Protein AF-A0A2Z5TIJ0-F1 (afdb_monomer_lite)

Organism: NCBI:txid1972133

Structure (mmCIF, N/CA/C/O backbone):
data_AF-A0A2Z5TIJ0-F1
#
_entry.id   AF-A0A2Z5TIJ0-F1
#
loop_
_atom_site.group_PDB
_atom_site.id
_atom_site.type_symbol
_atom_site.label_atom_id
_atom_site.label_alt_id
_atom_site.label_comp_id
_atom_site.label_asym_id
_atom_site.label_entity_id
_atom_site.label_seq_id
_atom_site.pdbx_PDB_ins_code
_atom_site.Cartn_x
_atom_site.Cartn_y
_atom_site.Cartn_z
_atom_site.occupancy
_atom_site.B_iso_or_equiv
_atom_site.auth_seq_id
_atom_site.auth_comp_id
_atom_site.auth_asym_id
_atom_site.auth_atom_id
_atom_site.pdbx_PDB_model_num
ATOM 1 N N . MET A 1 1 ? -25.532 -12.785 16.809 1.00 44.59 1 MET A N 1
ATOM 2 C CA . MET A 1 1 ? -24.442 -11.841 17.148 1.00 44.59 1 MET A CA 1
ATOM 3 C C . MET A 1 1 ? -23.060 -1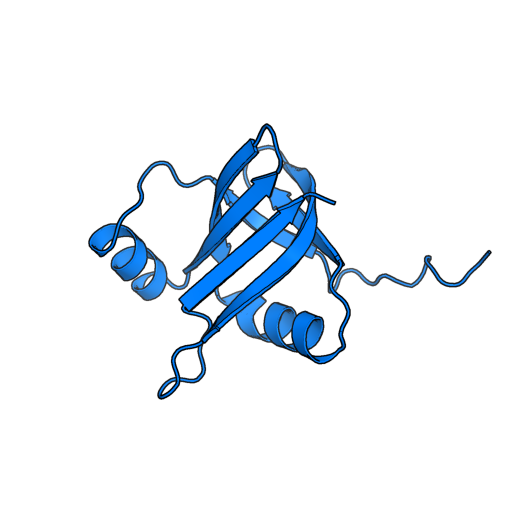2.506 17.011 1.00 44.59 1 MET A C 1
ATOM 5 O O . MET A 1 1 ? -22.150 -12.183 17.756 1.00 44.59 1 MET A O 1
ATOM 9 N N . GLU A 1 2 ? -22.871 -13.397 16.022 1.00 35.16 2 GLU A N 1
ATOM 10 C CA . GLU A 1 2 ? -21.673 -14.264 15.922 1.00 35.16 2 GLU A CA 1
ATOM 11 C C . GLU A 1 2 ? -20.909 -14.160 14.587 1.00 35.16 2 GLU A C 1
ATOM 13 O O . GLU A 1 2 ? -19.845 -14.751 14.431 1.00 35.16 2 GLU A O 1
ATOM 18 N N . LYS A 1 3 ? -21.376 -13.366 13.612 1.00 35.38 3 LYS A N 1
ATOM 19 C CA . LYS A 1 3 ? -20.748 -13.310 12.273 1.00 35.38 3 LYS A CA 1
ATOM 20 C C . LYS A 1 3 ? -19.443 -12.497 12.183 1.00 35.38 3 LYS A C 1
ATOM 22 O O . LYS A 1 3 ? -18.833 -12.473 11.119 1.00 35.38 3 LYS A O 1
ATOM 27 N N . TYR A 1 4 ? -18.980 -11.863 13.266 1.00 40.41 4 TYR A N 1
ATOM 28 C CA . TYR A 1 4 ? -17.792 -10.987 13.246 1.00 40.41 4 TYR A CA 1
ATOM 29 C C . TYR A 1 4 ? -16.550 -11.542 13.960 1.00 40.41 4 TYR A C 1
ATOM 31 O O . TYR A 1 4 ? -15.464 -10.990 13.781 1.00 40.41 4 TYR A O 1
ATOM 39 N N . ASN A 1 5 ? -16.663 -12.657 14.689 1.00 36.03 5 ASN A N 1
ATOM 40 C CA . ASN A 1 5 ? -15.546 -13.224 15.462 1.00 36.03 5 ASN A CA 1
ATOM 41 C C . ASN A 1 5 ? -14.568 -14.074 14.627 1.00 36.03 5 ASN A C 1
ATOM 43 O O . ASN A 1 5 ? -13.542 -14.504 15.138 1.00 36.03 5 ASN A O 1
ATOM 47 N N . ASN A 1 6 ? -14.834 -14.241 13.326 1.00 35.75 6 ASN A N 1
ATOM 48 C CA . ASN A 1 6 ? -13.978 -14.957 12.372 1.00 35.75 6 ASN A CA 1
ATOM 49 C C . ASN A 1 6 ? -13.239 -14.030 11.383 1.00 35.75 6 ASN A C 1
ATOM 51 O O . ASN A 1 6 ? -12.809 -14.459 10.308 1.00 35.75 6 ASN A O 1
ATOM 55 N N . LEU A 1 7 ? -13.048 -12.747 11.720 1.00 44.38 7 LEU A N 1
ATOM 56 C CA . LEU A 1 7 ? -12.120 -11.859 11.003 1.00 44.38 7 LEU A CA 1
ATOM 57 C C . LEU A 1 7 ? -10.674 -12.204 11.393 1.00 44.38 7 LEU A C 1
ATOM 59 O O . LEU A 1 7 ? -9.977 -11.473 12.090 1.00 44.38 7 LEU A O 1
ATOM 63 N N . ASN A 1 8 ? -10.283 -13.384 10.912 1.00 46.62 8 ASN A N 1
ATOM 64 C CA . ASN A 1 8 ? -8.970 -14.003 10.911 1.00 46.62 8 ASN A CA 1
ATOM 65 C C . ASN A 1 8 ? -7.830 -12.982 10.789 1.00 46.62 8 ASN A C 1
ATOM 67 O O . ASN A 1 8 ? -7.908 -12.036 10.001 1.00 46.62 8 ASN A O 1
ATOM 71 N N . ASN A 1 9 ? -6.705 -13.276 11.443 1.00 54.66 9 ASN A N 1
ATOM 72 C CA . ASN A 1 9 ? -5.406 -12.583 11.371 1.00 54.66 9 ASN A CA 1
ATOM 73 C C . ASN A 1 9 ? -4.906 -12.214 9.946 1.00 54.66 9 ASN A C 1
ATOM 75 O O . ASN A 1 9 ? -3.919 -11.496 9.802 1.00 54.66 9 ASN A O 1
ATOM 79 N N . LYS A 1 10 ? -5.582 -12.668 8.882 1.00 63.19 10 LYS A N 1
ATOM 80 C CA . LYS A 1 10 ? -5.325 -12.383 7.4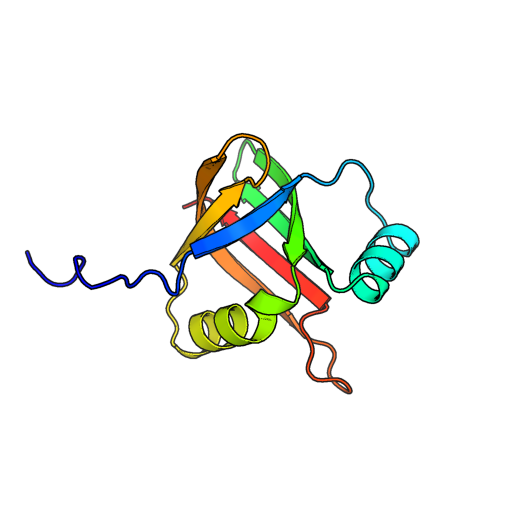63 1.00 63.19 10 LYS A CA 1
ATOM 81 C C . LYS A 1 10 ? -5.567 -10.924 7.048 1.00 63.19 10 LYS A C 1
ATOM 83 O O . LYS A 1 10 ? -4.954 -10.490 6.077 1.00 63.19 10 LYS A O 1
ATOM 88 N N . ASN A 1 11 ? -6.385 -10.161 7.782 1.00 79.25 11 ASN A N 1
ATOM 89 C CA . ASN A 1 11 ? -6.702 -8.759 7.448 1.00 79.25 11 ASN A CA 1
ATOM 90 C C . ASN A 1 11 ? -5.825 -7.736 8.186 1.00 79.25 11 ASN A C 1
ATOM 92 O O . ASN A 1 11 ? -6.136 -6.542 8.190 1.00 79.25 11 ASN A O 1
ATOM 96 N N . ILE A 1 12 ? -4.751 -8.196 8.831 1.00 89.88 12 ILE A N 1
ATOM 97 C CA . ILE A 1 12 ? -3.788 -7.346 9.527 1.00 89.88 12 ILE A CA 1
ATOM 98 C C . ILE A 1 12 ? -2.592 -7.095 8.611 1.00 89.88 12 ILE A C 1
ATOM 100 O O . ILE A 1 12 ? -1.924 -8.030 8.169 1.00 89.88 12 ILE A O 1
ATOM 104 N N . ILE A 1 13 ? -2.309 -5.824 8.337 1.00 93.62 13 ILE A N 1
ATOM 105 C CA . ILE A 1 13 ? -1.219 -5.405 7.457 1.00 93.62 13 ILE A CA 1
ATOM 106 C C . ILE A 1 13 ? -0.347 -4.392 8.188 1.00 93.62 13 ILE A C 1
ATOM 108 O O . ILE A 1 13 ? -0.815 -3.366 8.680 1.00 93.62 13 ILE A O 1
ATOM 112 N N . GLU A 1 14 ? 0.950 -4.674 8.242 1.00 95.19 14 GLU A N 1
ATOM 113 C CA . GLU A 1 14 ? 1.918 -3.757 8.836 1.00 95.19 14 GLU A CA 1
ATOM 114 C C . GLU A 1 14 ? 2.277 -2.644 7.850 1.00 95.19 14 GLU A C 1
ATOM 116 O O . GLU A 1 14 ? 2.560 -2.904 6.673 1.00 95.19 14 GLU A O 1
ATOM 121 N N . TYR A 1 15 ? 2.361 -1.415 8.352 1.00 95.88 15 TYR A N 1
ATOM 122 C CA . TYR A 1 15 ? 2.824 -0.268 7.584 1.00 95.88 15 TYR A CA 1
ATOM 123 C C . TYR A 1 15 ? 3.903 0.526 8.322 1.00 95.88 15 TYR A C 1
ATOM 125 O O . TYR A 1 15 ? 4.133 0.369 9.521 1.00 95.88 15 TYR A O 1
ATOM 133 N N . ILE A 1 16 ? 4.581 1.394 7.576 1.00 95.88 16 ILE A N 1
ATOM 134 C CA . ILE A 1 16 ? 5.531 2.377 8.100 1.00 95.88 16 ILE A CA 1
ATOM 135 C C . ILE A 1 16 ? 5.147 3.750 7.548 1.00 95.88 16 ILE A C 1
ATOM 137 O O . ILE A 1 16 ? 4.865 3.878 6.355 1.00 95.88 16 ILE A O 1
ATOM 141 N N . ILE A 1 17 ? 5.147 4.781 8.395 1.00 94.81 17 ILE A N 1
ATOM 142 C CA . ILE A 1 17 ? 4.916 6.167 7.965 1.00 94.81 17 ILE A CA 1
ATOM 143 C C . ILE A 1 17 ? 6.069 6.633 7.066 1.00 94.81 17 ILE A C 1
ATOM 145 O O . ILE A 1 17 ? 7.247 6.450 7.381 1.00 94.81 17 ILE A O 1
ATOM 149 N N . ARG A 1 18 ? 5.734 7.267 5.941 1.00 91.94 18 ARG A N 1
ATOM 150 C CA . ARG A 1 18 ? 6.704 7.851 5.012 1.00 91.94 18 ARG A CA 1
ATOM 151 C C . ARG A 1 18 ? 6.936 9.325 5.309 1.00 91.94 18 ARG A C 1
ATOM 153 O O . ARG A 1 18 ? 5.994 10.107 5.328 1.00 91.94 18 ARG A O 1
ATOM 160 N N . LYS A 1 19 ? 8.209 9.717 5.415 1.00 85.44 19 LYS A N 1
ATOM 161 C CA . LYS A 1 19 ? 8.618 11.132 5.473 1.00 85.44 19 LYS A CA 1
ATOM 162 C C . LYS A 1 19 ? 8.711 11.785 4.088 1.00 85.44 19 LYS A C 1
ATOM 164 O O . LYS A 1 19 ? 8.423 12.964 3.948 1.00 85.44 19 LYS A O 1
ATOM 169 N N . LYS A 1 20 ? 9.118 11.027 3.062 1.00 87.06 20 LYS A N 1
ATOM 170 C CA . LYS A 1 20 ? 9.327 11.522 1.690 1.00 87.06 20 LYS A CA 1
ATOM 171 C C . LYS A 1 20 ? 8.254 10.984 0.741 1.00 87.06 20 LYS A C 1
ATOM 173 O O . LYS A 1 20 ? 7.779 9.857 0.889 1.00 87.06 20 LYS A O 1
ATOM 178 N N . SER A 1 21 ? 7.883 11.786 -0.254 1.00 85.75 21 SER A N 1
ATOM 179 C CA . SER A 1 21 ? 6.891 11.433 -1.281 1.00 85.75 21 SER A CA 1
ATOM 180 C C . SER A 1 21 ? 7.295 11.968 -2.658 1.00 85.75 21 SER A C 1
ATOM 182 O O . SER A 1 21 ? 8.323 12.629 -2.769 1.00 85.75 21 SER A O 1
ATOM 184 N N . GLY A 1 22 ? 6.541 11.634 -3.706 1.00 87.06 22 GLY A N 1
ATOM 185 C CA . GLY A 1 22 ? 6.845 12.019 -5.090 1.00 87.06 22 GLY A CA 1
ATOM 186 C C . GLY A 1 22 ? 7.340 10.853 -5.951 1.00 87.06 22 GLY A C 1
ATOM 187 O O . GLY A 1 22 ? 7.614 9.760 -5.447 1.00 87.06 22 GLY A O 1
ATOM 188 N N . LYS A 1 23 ? 7.435 11.086 -7.265 1.00 87.81 23 LYS A N 1
ATOM 189 C CA . LYS A 1 23 ? 7.677 10.051 -8.290 1.00 87.81 23 LYS A CA 1
ATOM 190 C C . LYS A 1 23 ? 8.938 9.225 -8.020 1.00 87.81 23 LYS A C 1
ATOM 192 O O . LYS A 1 23 ? 8.855 7.999 -7.952 1.00 87.81 23 LYS A O 1
ATOM 197 N N . ILE A 1 24 ? 10.073 9.892 -7.801 1.00 92.75 24 ILE A N 1
ATOM 198 C CA . ILE A 1 24 ? 11.379 9.252 -7.567 1.00 92.75 24 ILE A CA 1
ATOM 199 C C . ILE A 1 24 ? 11.351 8.411 -6.285 1.00 92.75 24 ILE A C 1
ATOM 201 O O . ILE A 1 24 ? 11.734 7.243 -6.287 1.00 92.75 24 ILE A O 1
ATOM 205 N N . ASN A 1 25 ? 10.811 8.963 -5.196 1.00 91.38 25 ASN A N 1
ATOM 206 C CA . ASN A 1 25 ? 10.713 8.252 -3.921 1.00 91.38 25 ASN A CA 1
ATOM 207 C C . ASN A 1 25 ? 9.797 7.024 -4.024 1.00 91.38 25 ASN A C 1
ATOM 209 O O . ASN A 1 25 ? 10.166 5.943 -3.576 1.00 91.38 25 ASN A O 1
ATOM 213 N N . ASN A 1 26 ? 8.631 7.157 -4.665 1.00 88.56 26 ASN A N 1
ATOM 214 C CA . ASN A 1 26 ? 7.712 6.038 -4.886 1.00 88.56 26 ASN A CA 1
ATOM 215 C C . ASN A 1 26 ? 8.347 4.935 -5.746 1.00 88.56 26 ASN A C 1
ATOM 217 O O . ASN A 1 26 ? 8.159 3.753 -5.465 1.00 88.56 26 ASN A O 1
ATOM 221 N N . TYR A 1 27 ? 9.120 5.308 -6.769 1.00 91.00 27 TYR A N 1
ATOM 222 C CA . TYR A 1 27 ? 9.889 4.358 -7.569 1.00 91.00 27 TYR A CA 1
ATOM 223 C C . TYR A 1 27 ? 10.922 3.605 -6.720 1.00 91.00 27 TYR A C 1
ATOM 225 O O . TYR A 1 27 ? 10.950 2.373 -6.743 1.00 91.00 27 TYR A O 1
ATOM 233 N N . ASN A 1 28 ? 11.699 4.323 -5.906 1.00 92.44 28 ASN A N 1
ATOM 234 C CA . ASN A 1 28 ? 12.681 3.718 -5.006 1.00 92.44 28 ASN A CA 1
ATOM 235 C C . ASN A 1 28 ? 12.023 2.798 -3.971 1.00 92.44 28 ASN A C 1
ATOM 237 O O . ASN A 1 28 ? 12.541 1.718 -3.695 1.00 92.44 28 ASN A O 1
ATOM 241 N N . TYR A 1 29 ? 10.859 3.161 -3.430 1.00 92.75 29 TYR A N 1
ATOM 242 C CA . TYR A 1 29 ? 10.119 2.287 -2.519 1.00 92.75 29 TYR A CA 1
ATOM 243 C C . TYR A 1 29 ? 9.677 0.988 -3.196 1.00 92.75 29 TYR A C 1
ATOM 245 O O . TYR A 1 29 ? 9.883 -0.084 -2.628 1.00 92.75 29 TYR A O 1
ATOM 253 N N . ARG A 1 30 ? 9.164 1.059 -4.429 1.00 92.38 30 ARG A N 1
ATOM 254 C CA . ARG A 1 30 ? 8.802 -0.140 -5.199 1.00 92.38 30 ARG A CA 1
ATOM 255 C C . ARG A 1 30 ? 10.010 -1.033 -5.488 1.00 92.38 30 ARG A C 1
ATOM 257 O O . ARG A 1 30 ? 9.909 -2.241 -5.292 1.00 92.38 30 ARG A O 1
ATOM 264 N N . LYS A 1 31 ? 11.165 -0.456 -5.854 1.00 92.50 31 LYS A N 1
ATOM 265 C CA . LYS A 1 31 ? 12.436 -1.204 -5.985 1.00 92.50 31 LYS A CA 1
ATOM 266 C C . LYS A 1 31 ? 12.815 -1.930 -4.693 1.00 92.50 31 LYS A C 1
ATOM 268 O O . LYS A 1 31 ? 13.235 -3.079 -4.731 1.00 92.50 31 LYS A O 1
ATOM 273 N N . ASN A 1 32 ? 12.587 -1.292 -3.549 1.00 93.31 32 ASN A N 1
ATOM 274 C CA . ASN A 1 32 ? 12.875 -1.842 -2.226 1.00 93.31 32 ASN A CA 1
ATOM 275 C C . ASN A 1 32 ? 11.750 -2.733 -1.660 1.00 93.31 32 ASN A C 1
ATOM 277 O O . ASN A 1 32 ? 11.647 -2.896 -0.446 1.00 93.31 32 ASN A O 1
ATOM 281 N N . LYS A 1 33 ? 10.900 -3.318 -2.518 1.00 94.12 33 LYS A N 1
ATOM 282 C CA . LYS A 1 33 ? 9.808 -4.227 -2.125 1.00 94.12 33 LYS A CA 1
ATOM 283 C C . LYS A 1 33 ? 8.812 -3.591 -1.141 1.00 94.12 33 LYS A C 1
ATOM 285 O O . LYS A 1 33 ? 8.318 -4.259 -0.228 1.00 94.12 33 LYS A O 1
ATOM 290 N N . TYR A 1 34 ? 8.476 -2.320 -1.352 1.00 95.75 34 TYR A N 1
ATOM 291 C CA . TYR A 1 34 ? 7.365 -1.645 -0.683 1.00 95.75 34 TYR A CA 1
ATOM 292 C C . TYR A 1 34 ? 6.274 -1.234 -1.672 1.00 95.75 34 TYR A C 1
ATOM 294 O O . TYR A 1 34 ? 6.543 -0.881 -2.817 1.00 95.75 34 TYR A O 1
ATOM 302 N N . ILE A 1 35 ? 5.041 -1.231 -1.182 1.00 96.06 35 ILE A N 1
ATOM 303 C CA . ILE A 1 35 ? 3.852 -0.714 -1.844 1.00 96.06 35 ILE A CA 1
ATOM 304 C C . ILE A 1 35 ? 3.533 0.634 -1.182 1.00 96.06 35 ILE A C 1
ATOM 306 O O . ILE A 1 35 ? 3.165 0.657 -0.000 1.00 96.06 35 ILE A O 1
ATOM 310 N N . PRO A 1 36 ? 3.712 1.762 -1.888 1.00 96.56 36 PRO A N 1
ATOM 311 C CA . PRO A 1 36 ? 3.283 3.062 -1.393 1.00 96.56 36 PRO A CA 1
ATOM 312 C C . PRO A 1 36 ? 1.760 3.109 -1.264 1.00 96.56 36 PRO A C 1
ATOM 314 O O . PRO A 1 36 ? 1.051 2.626 -2.140 1.00 96.56 36 PRO A O 1
ATOM 317 N N . ALA A 1 37 ? 1.262 3.715 -0.193 1.00 96.69 37 ALA A N 1
ATOM 318 C CA . ALA A 1 37 ? -0.166 3.916 0.008 1.00 96.69 37 ALA A CA 1
ATOM 319 C C . ALA A 1 37 ? -0.451 5.216 0.770 1.00 96.69 37 ALA A C 1
ATOM 321 O O . ALA A 1 37 ? 0.461 5.824 1.358 1.00 96.69 37 ALA A O 1
ATOM 322 N N . ILE A 1 38 ? -1.713 5.635 0.763 1.00 96.44 38 ILE A N 1
ATOM 323 C CA . ILE A 1 38 ? -2.217 6.753 1.563 1.00 96.44 38 ILE A CA 1
ATOM 324 C C . ILE A 1 38 ? -3.406 6.312 2.411 1.00 96.44 38 ILE A C 1
ATOM 326 O O . ILE A 1 38 ? -4.202 5.486 1.983 1.00 96.44 38 ILE A O 1
ATOM 330 N N . ILE A 1 39 ? -3.523 6.869 3.614 1.00 96.06 39 ILE A N 1
ATOM 331 C CA . ILE A 1 39 ? -4.714 6.757 4.458 1.00 96.06 39 ILE A CA 1
ATOM 332 C C . ILE A 1 39 ? -5.272 8.158 4.621 1.00 96.06 39 ILE A C 1
ATOM 334 O O . ILE A 1 39 ? -4.583 9.022 5.173 1.00 96.06 39 ILE A O 1
ATOM 338 N N . TYR A 1 40 ? -6.513 8.377 4.200 1.00 94.81 40 TYR A N 1
ATOM 339 C CA . TYR A 1 40 ? -7.158 9.668 4.365 1.00 94.81 40 TYR A CA 1
ATOM 340 C C . TYR A 1 40 ? -8.537 9.601 5.019 1.00 94.81 40 TYR A C 1
ATOM 342 O O . TYR A 1 40 ? -9.232 8.587 5.020 1.00 94.81 40 TYR A O 1
ATOM 350 N N . SER A 1 41 ? -8.895 10.718 5.639 1.00 93.38 41 SER A N 1
ATOM 351 C CA . SER A 1 41 ? -10.221 11.069 6.154 1.00 93.38 41 SER A CA 1
ATOM 352 C C . SER A 1 41 ? -10.300 12.597 6.214 1.00 93.38 41 SER A C 1
ATOM 354 O O . SER A 1 41 ? -9.316 13.260 5.890 1.00 93.38 41 SER A O 1
ATOM 356 N N . LYS A 1 42 ? -11.412 13.171 6.683 1.00 89.62 42 LYS A N 1
ATOM 357 C CA . LYS A 1 42 ? -11.589 14.633 6.757 1.00 89.62 42 LYS A CA 1
ATOM 358 C C . LYS A 1 42 ? -10.414 15.371 7.430 1.00 89.62 42 LYS A C 1
ATOM 360 O O . LYS A 1 42 ? -10.030 16.433 6.964 1.00 89.62 42 LYS A O 1
ATOM 365 N N . ASN A 1 43 ? -9.802 14.773 8.459 1.00 88.44 43 ASN A N 1
ATOM 366 C CA . ASN A 1 43 ? -8.752 15.414 9.268 1.00 88.44 43 ASN A CA 1
ATOM 367 C C . ASN A 1 43 ? -7.380 14.721 9.171 1.00 88.44 43 ASN A C 1
ATOM 369 O O . ASN A 1 43 ? -6.476 15.027 9.944 1.00 88.44 43 ASN A O 1
ATOM 373 N N . ILE A 1 44 ? -7.225 13.716 8.302 1.00 88.94 44 ILE A N 1
ATOM 374 C CA . ILE A 1 44 ? -6.015 12.881 8.257 1.00 88.94 44 ILE A CA 1
ATOM 375 C C . ILE A 1 44 ? -5.617 12.667 6.803 1.00 88.94 44 ILE A C 1
ATOM 377 O O . ILE A 1 44 ? -6.455 12.275 6.000 1.00 88.94 44 ILE A O 1
ATOM 381 N N . ASN A 1 45 ? -4.335 12.849 6.489 1.00 92.81 45 ASN A N 1
ATOM 382 C CA . ASN A 1 45 ? -3.737 12.442 5.219 1.00 92.81 45 ASN A CA 1
ATOM 383 C C . ASN A 1 45 ? -2.338 11.860 5.476 1.00 92.81 45 ASN A C 1
ATOM 385 O O . ASN A 1 45 ? -1.335 12.573 5.510 1.00 92.81 45 ASN A O 1
ATOM 389 N N . LEU A 1 46 ? -2.279 10.555 5.740 1.00 94.62 46 LEU A N 1
ATOM 390 C CA . LEU A 1 46 ? -1.051 9.845 6.089 1.00 94.62 46 LEU A CA 1
ATOM 391 C C . LEU A 1 46 ? -0.486 9.117 4.877 1.00 94.62 46 LEU A C 1
ATOM 393 O O . LEU A 1 46 ? -1.129 8.249 4.295 1.00 94.62 46 LEU A O 1
ATOM 397 N N . LYS A 1 47 ? 0.775 9.403 4.555 1.00 96.25 47 LYS A N 1
ATOM 398 C CA . LYS A 1 47 ? 1.539 8.668 3.545 1.00 96.25 47 LYS A CA 1
ATOM 399 C C . LYS A 1 47 ? 2.248 7.498 4.217 1.00 96.25 47 LYS A C 1
ATOM 401 O O . LYS A 1 47 ? 3.049 7.696 5.129 1.00 96.25 47 LYS A O 1
ATOM 406 N N . ILE A 1 48 ? 1.987 6.282 3.752 1.00 96.69 48 ILE A N 1
ATOM 407 C CA . ILE A 1 48 ? 2.515 5.050 4.350 1.00 96.69 48 ILE A CA 1
ATOM 408 C C . ILE A 1 48 ? 3.168 4.144 3.302 1.00 96.69 48 ILE A C 1
ATOM 410 O O . ILE A 1 48 ? 2.961 4.318 2.102 1.00 96.69 48 ILE A O 1
ATOM 414 N N . ASN A 1 49 ? 3.980 3.198 3.758 1.00 96.88 49 ASN A N 1
ATOM 415 C CA . ASN A 1 49 ? 4.526 2.108 2.960 1.00 96.88 49 ASN A CA 1
ATOM 416 C C . ASN A 1 49 ? 4.137 0.775 3.585 1.00 96.88 49 ASN A C 1
ATOM 418 O O . ASN A 1 49 ? 4.308 0.582 4.789 1.00 96.88 49 ASN A O 1
ATOM 422 N N . ILE A 1 50 ? 3.701 -0.155 2.745 1.00 96.44 50 ILE A N 1
ATOM 423 C CA . ILE A 1 50 ? 3.392 -1.534 3.116 1.00 96.44 50 ILE A CA 1
ATOM 424 C C . ILE A 1 50 ? 4.460 -2.441 2.513 1.00 96.44 50 ILE A C 1
ATOM 426 O O . ILE A 1 50 ? 4.900 -2.223 1.387 1.00 96.44 50 ILE A O 1
ATOM 430 N N . LYS A 1 51 ? 4.919 -3.462 3.239 1.00 94.25 51 LYS A N 1
ATOM 431 C CA . LYS A 1 51 ? 5.862 -4.434 2.663 1.00 94.25 51 LYS A CA 1
ATOM 432 C C . LYS A 1 51 ? 5.180 -5.254 1.567 1.00 94.25 51 LYS A C 1
ATOM 434 O O . LYS A 1 51 ? 4.085 -5.766 1.776 1.00 94.25 51 LYS A O 1
ATOM 439 N N . ASN A 1 52 ? 5.874 -5.492 0.456 1.00 92.44 52 ASN A N 1
ATOM 440 C CA . ASN A 1 52 ? 5.344 -6.257 -0.676 1.00 92.44 52 ASN A CA 1
ATOM 441 C C . ASN A 1 52 ? 4.966 -7.708 -0.318 1.00 92.44 52 ASN A C 1
ATOM 443 O O . ASN A 1 52 ? 4.180 -8.314 -1.031 1.00 92.44 52 ASN A O 1
ATOM 447 N N . LYS A 1 53 ? 5.438 -8.255 0.817 1.00 93.00 53 LYS A N 1
ATOM 448 C CA . LYS A 1 53 ? 4.971 -9.555 1.346 1.00 93.00 53 LYS A CA 1
ATOM 449 C C . LYS A 1 53 ? 3.444 -9.621 1.531 1.00 93.00 53 LYS A C 1
ATOM 451 O O . LYS A 1 53 ? 2.882 -10.704 1.502 1.00 93.00 53 LYS A O 1
ATOM 456 N N . PHE A 1 54 ? 2.779 -8.476 1.717 1.00 93.38 54 PHE A N 1
ATOM 457 C CA . PHE A 1 54 ? 1.323 -8.392 1.878 1.00 93.38 54 PHE A CA 1
ATOM 458 C C . PHE A 1 54 ? 0.561 -8.244 0.554 1.00 93.38 54 PHE A C 1
ATOM 460 O O . PHE A 1 54 ? -0.663 -8.167 0.577 1.00 93.38 54 PHE A O 1
ATOM 467 N N . HIS A 1 55 ? 1.253 -8.202 -0.588 1.00 92.25 55 HIS A N 1
ATOM 468 C CA . HIS A 1 55 ? 0.657 -7.996 -1.909 1.00 92.25 55 HIS A CA 1
ATOM 469 C C . HIS A 1 55 ? -0.508 -8.952 -2.198 1.00 92.25 55 HIS A C 1
ATOM 471 O O . HIS A 1 55 ? -1.624 -8.509 -2.464 1.00 92.25 55 HIS A O 1
ATOM 477 N N . GLU A 1 56 ? -0.264 -10.259 -2.076 1.00 91.38 56 GLU A N 1
ATOM 478 C CA . GLU A 1 56 ? -1.278 -11.284 -2.340 1.00 91.38 56 GLU A CA 1
ATOM 479 C C . GLU A 1 56 ? -2.442 -11.214 -1.349 1.00 91.38 56 GLU A C 1
ATOM 481 O O . GLU A 1 56 ? -3.597 -11.383 -1.735 1.00 91.38 56 GLU A O 1
ATOM 486 N N . ASN A 1 57 ? -2.165 -10.904 -0.079 1.00 91.06 57 ASN A N 1
ATOM 487 C CA . ASN A 1 57 ? -3.217 -10.725 0.920 1.00 91.06 57 ASN A CA 1
ATOM 488 C C . ASN A 1 57 ? -4.128 -9.554 0.544 1.00 91.06 57 ASN A C 1
ATOM 490 O O . ASN A 1 57 ? -5.345 -9.702 0.573 1.00 91.06 57 ASN A O 1
ATOM 494 N N . ILE A 1 58 ? -3.556 -8.416 0.141 1.00 91.69 58 ILE A N 1
ATOM 495 C CA . ILE A 1 58 ? -4.320 -7.228 -0.261 1.00 91.69 58 ILE A CA 1
ATOM 496 C C . ILE A 1 58 ? -5.190 -7.528 -1.481 1.00 91.69 58 ILE A C 1
ATOM 498 O O . ILE A 1 58 ? -6.373 -7.196 -1.472 1.00 91.69 58 ILE A O 1
ATOM 502 N N . LYS A 1 59 ? -4.638 -8.197 -2.502 1.00 89.69 59 LYS A N 1
ATOM 503 C CA . LYS A 1 59 ? -5.410 -8.602 -3.685 1.00 89.69 59 LYS A CA 1
ATOM 504 C C . LYS A 1 59 ? -6.582 -9.511 -3.328 1.00 89.69 59 LYS A C 1
ATOM 506 O O . LYS A 1 59 ? -7.695 -9.267 -3.779 1.00 89.69 59 LYS A O 1
ATOM 511 N N . LYS A 1 60 ? -6.354 -10.528 -2.492 1.00 88.75 60 LYS A N 1
ATOM 512 C CA . LYS A 1 60 ? -7.414 -11.444 -2.038 1.00 88.75 60 LYS A CA 1
ATOM 513 C C . LYS A 1 60 ? -8.509 -10.709 -1.268 1.00 88.75 60 LYS A C 1
ATOM 515 O O . LYS A 1 60 ? -9.686 -10.946 -1.512 1.00 88.75 60 LYS A O 1
ATOM 520 N N . ILE A 1 61 ? -8.127 -9.804 -0.366 1.00 87.31 61 ILE A N 1
ATOM 521 C CA . ILE A 1 61 ? -9.067 -8.984 0.409 1.00 87.31 61 ILE A CA 1
ATOM 522 C C . ILE A 1 61 ? -9.931 -8.126 -0.528 1.00 87.31 61 ILE A C 1
ATOM 524 O O . ILE A 1 61 ? -11.154 -8.119 -0.395 1.00 87.31 61 ILE A O 1
ATOM 528 N N . TYR A 1 62 ? -9.306 -7.463 -1.505 1.00 85.94 62 TYR A N 1
ATOM 529 C CA . TYR A 1 62 ? -9.999 -6.631 -2.488 1.00 85.94 62 TYR A CA 1
ATOM 530 C C . TYR A 1 62 ? -10.970 -7.435 -3.362 1.00 85.94 62 TYR A C 1
ATOM 532 O O . TYR A 1 62 ? -12.140 -7.073 -3.459 1.00 85.94 62 TYR A O 1
ATOM 540 N N . ASN A 1 63 ? -10.517 -8.559 -3.928 1.00 85.62 63 ASN A N 1
ATOM 541 C CA . ASN A 1 63 ? -11.324 -9.399 -4.820 1.00 85.62 63 ASN A CA 1
ATOM 542 C C . ASN A 1 63 ? -12.515 -10.058 -4.110 1.00 85.62 63 ASN A C 1
ATOM 544 O O . ASN A 1 63 ? -13.559 -10.257 -4.719 1.00 85.62 63 ASN A O 1
ATOM 548 N N . ASN A 1 64 ? -12.389 -10.359 -2.815 1.00 84.00 64 ASN A N 1
ATOM 549 C CA . ASN A 1 64 ? -13.475 -10.938 -2.021 1.00 84.00 64 ASN A CA 1
ATOM 550 C C . ASN A 1 64 ? -14.498 -9.891 -1.536 1.00 84.00 64 ASN A C 1
ATOM 552 O O . ASN A 1 64 ? -15.306 -10.196 -0.661 1.00 84.00 64 ASN A O 1
ATOM 556 N N . ASN A 1 65 ? -14.441 -8.645 -2.029 1.00 75.50 65 ASN A N 1
ATOM 557 C CA . ASN A 1 65 ? -15.258 -7.513 -1.571 1.00 75.50 65 ASN A CA 1
ATOM 558 C C . ASN A 1 65 ? -15.162 -7.228 -0.057 1.00 75.50 65 ASN A C 1
ATOM 560 O O . ASN A 1 65 ? -15.969 -6.483 0.507 1.00 75.50 65 ASN A O 1
ATOM 564 N N . LEU A 1 66 ? -14.137 -7.758 0.617 1.00 68.31 66 LEU A N 1
ATOM 565 C CA . LEU A 1 66 ? -13.869 -7.513 2.028 1.00 68.31 66 LEU A CA 1
ATOM 566 C C . LEU A 1 66 ? -13.128 -6.186 2.151 1.00 68.31 66 LEU A C 1
ATOM 568 O O . LEU A 1 66 ? -11.911 -6.138 2.231 1.00 68.31 66 LEU A O 1
ATOM 572 N N . LYS A 1 67 ? -13.844 -5.064 2.157 1.00 73.38 67 LYS A N 1
ATOM 573 C CA . LYS A 1 67 ? -13.161 -3.763 2.091 1.00 73.38 67 LYS A CA 1
ATOM 574 C C . LYS A 1 67 ? -12.402 -3.395 3.375 1.00 73.38 67 LYS A C 1
ATOM 576 O O . LYS A 1 67 ? -11.535 -2.534 3.299 1.00 73.38 67 LYS A O 1
ATOM 581 N N . LYS A 1 68 ? -12.703 -4.007 4.533 1.00 87.69 68 LYS A N 1
ATOM 582 C CA . LYS A 1 68 ? -12.183 -3.608 5.859 1.00 87.69 68 LYS A CA 1
ATOM 583 C C . LYS A 1 68 ? -10.835 -4.262 6.195 1.00 87.69 68 LYS A C 1
ATOM 585 O O . LYS A 1 68 ? -10.733 -5.486 6.273 1.00 87.69 68 LYS A O 1
ATOM 590 N N . ILE A 1 69 ? -9.825 -3.439 6.475 1.00 91.94 69 ILE A N 1
ATOM 591 C CA . ILE A 1 69 ? -8.449 -3.839 6.806 1.00 9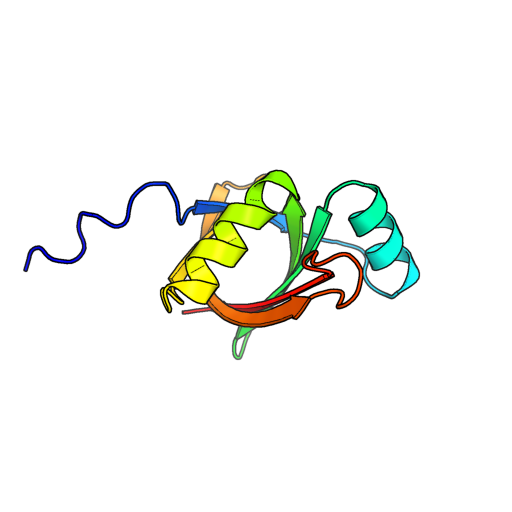1.94 69 ILE A CA 1
ATOM 592 C C . ILE A 1 69 ? -8.016 -3.222 8.136 1.00 91.94 69 ILE A C 1
ATOM 594 O O . ILE A 1 69 ? -8.357 -2.083 8.458 1.00 91.94 69 ILE A O 1
ATOM 598 N N . TYR A 1 70 ? -7.214 -3.968 8.893 1.00 92.94 70 TYR A N 1
ATOM 599 C CA . TYR A 1 70 ? -6.517 -3.483 10.076 1.00 92.94 70 TYR A CA 1
ATOM 600 C C . TYR A 1 70 ? -5.064 -3.155 9.729 1.00 92.94 70 TYR A C 1
ATOM 602 O O . TYR A 1 70 ? -4.239 -4.043 9.527 1.00 92.94 70 TYR A O 1
ATOM 610 N N . LEU A 1 71 ? -4.736 -1.869 9.685 1.00 94.62 71 LEU A N 1
ATOM 611 C CA . LEU A 1 71 ? -3.373 -1.390 9.503 1.00 94.62 71 LEU A CA 1
ATOM 612 C C . LEU A 1 71 ? -2.687 -1.228 10.862 1.00 94.62 71 LEU A C 1
ATOM 614 O O . LEU A 1 71 ? -3.244 -0.590 11.753 1.00 94.62 71 LEU A O 1
ATOM 618 N N . ILE A 1 72 ? -1.484 -1.781 11.025 1.00 95.44 72 ILE A N 1
ATOM 619 C CA . ILE A 1 72 ? -0.675 -1.640 12.246 1.00 95.44 72 ILE A CA 1
ATOM 620 C C . ILE A 1 72 ? 0.628 -0.917 11.919 1.00 95.44 72 ILE A C 1
ATOM 622 O O . ILE A 1 72 ? 1.414 -1.376 11.088 1.00 95.44 72 ILE A O 1
ATOM 626 N N . ASP A 1 73 ? 0.878 0.199 12.597 1.00 94.62 73 ASP A N 1
ATOM 627 C CA . ASP A 1 73 ? 2.149 0.909 12.498 1.00 94.62 73 ASP A CA 1
ATOM 628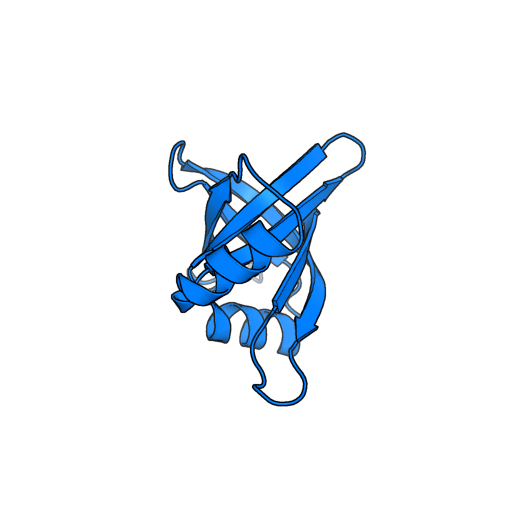 C C . ASP A 1 73 ? 3.263 0.057 13.117 1.00 94.62 73 ASP A C 1
ATOM 630 O O . ASP A 1 73 ? 3.212 -0.332 14.288 1.00 94.62 73 ASP A O 1
ATOM 634 N N . LYS A 1 74 ? 4.306 -0.221 12.337 1.00 93.50 74 LYS A N 1
ATOM 635 C CA . LYS A 1 74 ? 5.433 -1.029 12.796 1.00 93.50 74 LYS A CA 1
ATOM 636 C C . LYS A 1 74 ? 6.168 -0.395 13.987 1.00 93.50 74 LYS A C 1
ATOM 638 O O . LYS A 1 74 ? 6.707 -1.142 14.802 1.00 93.50 74 LYS A O 1
ATOM 643 N N . LYS A 1 75 ? 6.215 0.942 14.081 1.00 91.75 75 LYS A N 1
ATOM 644 C CA . LYS A 1 75 ? 7.012 1.676 15.078 1.00 91.75 75 LYS A CA 1
ATOM 645 C C . LYS A 1 75 ? 6.291 1.814 16.416 1.00 91.75 75 LYS A C 1
ATOM 647 O O . LYS A 1 75 ? 6.865 1.464 17.436 1.00 91.75 75 LYS A O 1
ATOM 652 N N . ASN A 1 76 ? 5.068 2.341 16.421 1.00 92.62 76 ASN A N 1
ATOM 653 C CA . ASN A 1 76 ? 4.333 2.653 17.657 1.00 92.62 76 ASN A CA 1
ATOM 654 C C . ASN A 1 76 ? 3.152 1.705 17.924 1.00 92.62 76 ASN A C 1
ATOM 656 O O . ASN A 1 76 ? 2.386 1.944 18.850 1.00 92.62 76 ASN A O 1
ATOM 660 N N . LYS A 1 77 ? 2.978 0.659 17.100 1.00 91.31 77 LYS A N 1
ATOM 661 C CA . LYS A 1 77 ? 1.900 -0.339 17.214 1.00 91.31 77 LYS A CA 1
ATOM 662 C C . LYS A 1 77 ? 0.487 0.246 17.157 1.00 91.31 77 LYS A C 1
ATOM 664 O O . LYS A 1 77 ? -0.480 -0.453 17.457 1.00 91.31 77 LYS A O 1
ATOM 669 N N . LYS A 1 78 ? 0.335 1.495 16.701 1.00 92.12 78 LYS A N 1
ATOM 670 C CA . LYS A 1 78 ? -0.973 2.113 16.499 1.00 92.12 78 LYS A CA 1
ATOM 671 C C . LYS A 1 78 ? -1.745 1.328 15.443 1.00 92.12 78 LYS A C 1
ATOM 673 O O . LYS A 1 78 ? -1.267 1.133 14.326 1.00 92.12 78 LYS A O 1
ATOM 678 N N . LYS A 1 79 ? -2.951 0.901 15.808 1.00 92.88 79 LYS A N 1
ATOM 679 C CA . LYS A 1 79 ? -3.879 0.191 14.927 1.00 92.88 79 LYS A CA 1
ATOM 680 C C . LYS A 1 79 ? -4.882 1.177 14.334 1.00 92.88 79 LYS A C 1
ATOM 682 O O . LYS A 1 79 ? -5.456 1.991 15.054 1.00 92.88 79 LYS A O 1
ATOM 687 N N . ILE A 1 80 ? -5.092 1.109 13.025 1.00 93.69 80 ILE A N 1
ATOM 688 C CA . ILE A 1 80 ? -6.078 1.909 12.296 1.00 93.69 80 ILE A CA 1
ATOM 689 C C . ILE A 1 80 ? -6.939 0.960 11.472 1.00 93.69 80 ILE A C 1
ATOM 691 O O . ILE A 1 80 ? -6.432 0.074 10.788 1.00 93.69 80 ILE A O 1
ATOM 695 N N . ILE A 1 81 ? -8.249 1.148 11.550 1.00 93.50 81 ILE A N 1
ATOM 696 C CA . ILE A 1 81 ? -9.211 0.436 10.718 1.00 93.50 81 ILE A CA 1
ATOM 697 C C . ILE A 1 81 ? -9.453 1.279 9.471 1.00 93.50 81 ILE A C 1
ATOM 699 O O . ILE A 1 81 ? -9.732 2.474 9.574 1.00 93.50 81 ILE A O 1
ATOM 703 N N . VAL A 1 82 ? -9.326 0.668 8.298 1.00 94.50 82 VAL A N 1
ATOM 704 C CA . VAL A 1 82 ? -9.496 1.353 7.016 1.00 94.50 82 VAL A CA 1
ATOM 705 C C . VAL A 1 82 ? -10.317 0.526 6.041 1.00 94.50 82 VAL A C 1
ATOM 707 O O . VAL A 1 82 ? -10.433 -0.692 6.183 1.00 94.50 82 VAL A O 1
ATOM 710 N N . TYR A 1 83 ? -10.825 1.199 5.019 1.00 92.81 83 TYR A N 1
ATOM 711 C CA . TYR A 1 83 ? -11.359 0.608 3.811 1.00 92.81 83 TYR A CA 1
ATOM 712 C C . TYR A 1 83 ? -10.414 0.810 2.632 1.00 92.81 83 TYR A C 1
ATOM 714 O O . TYR A 1 83 ? -9.849 1.894 2.487 1.00 92.81 83 TYR A O 1
ATOM 722 N N . ILE A 1 84 ? -10.279 -0.191 1.760 1.00 93.00 84 ILE A N 1
ATOM 723 C CA . ILE A 1 84 ? -9.681 0.026 0.434 1.00 93.00 84 ILE A CA 1
ATOM 724 C C . ILE A 1 84 ? -10.668 0.834 -0.409 1.00 93.00 84 ILE A C 1
ATOM 726 O O . ILE A 1 84 ? -11.771 0.362 -0.692 1.00 93.00 84 ILE A O 1
ATOM 730 N N . LYS A 1 85 ? -10.263 2.037 -0.818 1.00 92.88 85 LYS A N 1
ATOM 731 C CA . LYS A 1 85 ? -10.993 2.847 -1.795 1.00 92.88 85 LYS A CA 1
ATOM 732 C C . LYS A 1 85 ? -10.573 2.504 -3.217 1.00 92.88 85 LYS A C 1
ATOM 734 O O . LYS A 1 85 ? -11.437 2.274 -4.053 1.00 92.88 85 LYS A O 1
ATOM 739 N N . GLU A 1 86 ? -9.271 2.443 -3.468 1.00 93.25 86 GLU A N 1
ATOM 740 C CA . GLU A 1 86 ? -8.724 2.171 -4.797 1.00 93.25 86 GLU A CA 1
ATOM 741 C C . GLU A 1 86 ? -7.434 1.356 -4.690 1.00 93.25 86 GLU A C 1
ATOM 743 O O . GLU A 1 86 ? -6.625 1.557 -3.778 1.00 93.25 86 GLU A O 1
ATOM 748 N N . ILE A 1 87 ? -7.235 0.446 -5.644 1.00 94.12 87 ILE A N 1
ATOM 749 C CA . ILE A 1 87 ? -5.959 -0.228 -5.878 1.00 94.12 87 ILE A CA 1
ATOM 750 C C . ILE A 1 87 ? -5.520 0.078 -7.299 1.00 94.12 87 ILE A C 1
ATOM 752 O O . ILE A 1 87 ? -6.204 -0.265 -8.259 1.00 94.12 87 ILE A O 1
ATOM 756 N N . GLN A 1 88 ? -4.328 0.645 -7.424 1.00 95.19 88 GLN A N 1
ATOM 757 C CA . GLN A 1 88 ? -3.685 0.842 -8.712 1.00 95.19 88 GLN A CA 1
ATOM 758 C C . GLN A 1 88 ? -2.757 -0.338 -8.978 1.00 95.19 88 GLN A C 1
ATOM 760 O O . GLN A 1 88 ? -1.868 -0.638 -8.173 1.00 95.19 88 GLN A O 1
ATOM 765 N N . ILE A 1 89 ? -2.950 -1.005 -10.113 1.00 94.12 89 ILE A N 1
ATOM 766 C CA . ILE A 1 89 ? -2.192 -2.190 -10.525 1.00 94.12 89 ILE A CA 1
ATOM 767 C C . ILE A 1 89 ? -1.413 -1.857 -11.798 1.00 94.12 89 ILE A C 1
ATOM 769 O O . ILE A 1 89 ? -1.927 -1.201 -12.699 1.00 94.12 89 ILE A O 1
ATOM 773 N N . ASN A 1 90 ? -0.160 -2.303 -11.885 1.00 93.62 90 ASN A N 1
ATOM 774 C CA . ASN A 1 90 ? 0.575 -2.265 -13.143 1.00 93.62 90 ASN A CA 1
ATOM 775 C C . ASN A 1 90 ? -0.031 -3.295 -14.119 1.00 93.62 90 ASN A C 1
ATOM 777 O O . ASN A 1 90 ? -0.012 -4.482 -13.788 1.00 93.62 90 ASN A O 1
ATOM 781 N N . PRO A 1 91 ? -0.500 -2.894 -15.312 1.00 92.19 91 PRO A N 1
ATOM 782 C CA . PRO A 1 91 ? -1.206 -3.799 -16.222 1.00 92.19 91 PRO A CA 1
ATOM 783 C C . PRO A 1 91 ? -0.309 -4.893 -16.818 1.00 92.19 91 PRO A C 1
ATOM 785 O O . PRO A 1 91 ? -0.796 -5.962 -17.153 1.00 92.19 91 PRO A O 1
ATOM 788 N N . ILE A 1 92 ? 1.003 -4.656 -16.910 1.00 94.62 92 ILE A N 1
ATOM 789 C CA . ILE A 1 92 ? 1.961 -5.600 -17.505 1.00 94.62 92 ILE A CA 1
ATOM 790 C C . ILE A 1 92 ? 2.476 -6.576 -16.444 1.00 94.62 92 ILE A C 1
ATOM 792 O O . ILE A 1 92 ? 2.524 -7.782 -16.648 1.00 94.62 92 ILE A O 1
ATOM 796 N N . LYS A 1 93 ? 2.878 -6.050 -15.282 1.00 91.50 93 LYS A N 1
ATOM 797 C CA . LYS A 1 93 ? 3.519 -6.831 -14.209 1.00 91.50 93 LYS A CA 1
ATOM 798 C C . LYS A 1 93 ? 2.528 -7.417 -13.209 1.00 91.50 93 LYS A C 1
ATOM 800 O O . LYS A 1 93 ? 2.941 -8.139 -12.307 1.00 91.50 93 LYS A O 1
ATOM 805 N N . ASN A 1 94 ? 1.252 -7.047 -13.318 1.00 89.50 94 ASN A N 1
ATOM 806 C CA . ASN A 1 94 ? 0.182 -7.413 -12.398 1.00 89.50 94 ASN A CA 1
ATOM 807 C C . ASN A 1 94 ? 0.580 -7.219 -10.922 1.00 89.50 94 ASN A C 1
ATOM 809 O O . ASN A 1 94 ? 0.294 -8.061 -10.073 1.00 89.50 94 ASN A O 1
ATOM 813 N N . ASN A 1 95 ? 1.274 -6.128 -10.592 1.00 91.31 95 ASN A N 1
ATOM 814 C CA . ASN A 1 95 ? 1.651 -5.811 -9.217 1.00 91.31 95 ASN A CA 1
ATOM 815 C C . ASN A 1 95 ? 1.014 -4.503 -8.746 1.00 91.31 95 ASN A C 1
ATOM 817 O O . ASN A 1 95 ? 0.852 -3.563 -9.523 1.00 91.31 95 ASN A O 1
ATOM 821 N N . ILE A 1 96 ? 0.662 -4.432 -7.464 1.00 94.75 96 ILE A N 1
ATOM 822 C CA . ILE A 1 96 ? 0.098 -3.216 -6.871 1.00 94.75 96 ILE A CA 1
ATOM 823 C C . ILE A 1 96 ? 1.162 -2.108 -6.858 1.00 94.75 96 ILE A C 1
ATOM 825 O O . ILE A 1 96 ? 2.247 -2.274 -6.296 1.00 94.75 96 ILE A O 1
ATOM 829 N N . ILE A 1 97 ? 0.840 -0.959 -7.456 1.00 94.94 97 ILE A N 1
ATOM 830 C CA . ILE A 1 97 ? 1.721 0.216 -7.521 1.00 94.94 97 ILE A CA 1
ATOM 831 C C . ILE A 1 97 ? 1.358 1.305 -6.511 1.00 94.94 97 ILE A C 1
ATOM 833 O O . ILE A 1 97 ? 2.255 2.071 -6.130 1.00 94.94 97 ILE A O 1
ATOM 837 N N . HIS A 1 98 ? 0.086 1.371 -6.106 1.00 95.50 98 HIS A N 1
ATOM 838 C CA . HIS A 1 98 ? -0.441 2.294 -5.105 1.00 95.50 98 HIS A CA 1
ATOM 839 C 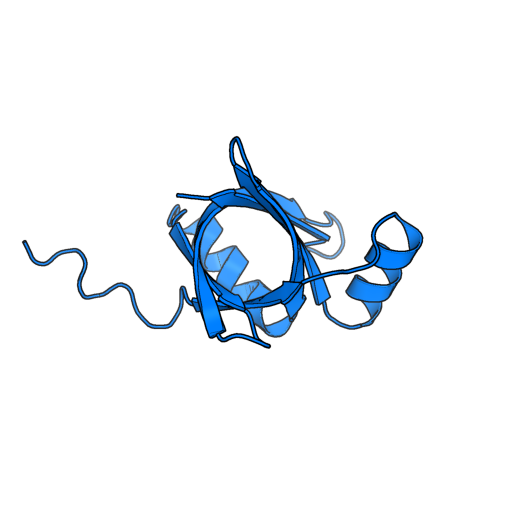C . HIS A 1 98 ? -1.755 1.778 -4.505 1.00 95.50 98 HIS A C 1
ATOM 841 O O . HIS A 1 98 ? -2.484 1.035 -5.165 1.00 95.50 98 HIS A O 1
ATOM 847 N N . ILE A 1 99 ? -2.057 2.182 -3.269 1.00 95.88 99 ILE A N 1
ATOM 848 C CA . ILE A 1 99 ? -3.337 1.902 -2.610 1.00 95.88 99 ILE A CA 1
ATOM 849 C C . ILE A 1 99 ? -3.841 3.164 -1.917 1.00 95.88 99 ILE A C 1
ATOM 851 O O . ILE A 1 99 ? -3.099 3.809 -1.166 1.00 95.88 99 ILE A O 1
ATOM 855 N N . ASP A 1 100 ? -5.122 3.443 -2.109 1.00 95.81 100 ASP A N 1
ATOM 856 C CA . ASP A 1 100 ? -5.841 4.496 -1.413 1.00 95.81 100 ASP A CA 1
ATOM 857 C C . ASP A 1 100 ? -6.744 3.876 -0.357 1.00 95.81 100 ASP A C 1
ATOM 859 O O . ASP A 1 100 ? -7.646 3.089 -0.658 1.00 95.81 100 ASP A O 1
ATOM 863 N N . PHE A 1 101 ? -6.507 4.252 0.895 1.00 95.94 101 PHE A N 1
ATOM 864 C CA . PHE A 1 101 ? -7.328 3.857 2.024 1.00 95.94 101 PHE A CA 1
ATOM 865 C C . PHE A 1 101 ? -8.160 5.032 2.531 1.00 95.94 101 PHE A C 1
ATOM 867 O O . PHE A 1 101 ? -7.628 6.117 2.771 1.00 95.94 101 PHE A O 1
ATOM 874 N N . ILE A 1 102 ? -9.443 4.786 2.798 1.00 94.94 102 ILE A N 1
ATOM 875 C CA . ILE A 1 102 ? -10.259 5.673 3.634 1.00 94.94 102 ILE A CA 1
ATOM 876 C C . ILE A 1 102 ? -10.273 5.115 5.053 1.00 94.94 102 ILE A C 1
ATOM 878 O O . ILE A 1 102 ? -10.523 3.928 5.247 1.00 94.94 102 ILE A O 1
ATOM 882 N N . LYS A 1 103 ? -10.023 5.948 6.063 1.00 93.31 103 LYS A N 1
ATOM 883 C CA . LYS A 1 103 ? -10.223 5.539 7.460 1.00 93.31 103 LYS A CA 1
ATOM 884 C C . LYS A 1 103 ? -11.707 5.217 7.708 1.00 93.31 103 LYS A C 1
ATOM 886 O O . LYS A 1 103 ? -12.550 6.029 7.341 1.00 93.31 103 LYS A O 1
ATOM 891 N N . TYR A 1 104 ? -11.980 4.054 8.310 1.00 84.62 104 TYR A N 1
ATOM 892 C CA . TYR A 1 104 ? -13.325 3.649 8.748 1.00 84.62 104 TYR A CA 1
ATOM 893 C C . TYR A 1 104 ? -13.881 4.654 9.759 1.00 84.62 104 TYR A C 1
ATOM 895 O O . TYR A 1 104 ? -13.101 5.069 10.654 1.00 84.62 104 TYR A O 1
#

Secondary structure (DSSP, 8-state):
--TTTT--GGGEEEEEE-S--SHHHHHHHHHTTEEEEEEEETTEEEEEEEEGGGHHHHHHHHHTT--EEEEEETTT--EEEEEEEEEEE-TTT--EEEEEEEE-

Sequence (104 aa):
MEKYNNLNNKNIIEYIIRKKSGKINNYNYRKNKYIPAIIYSKNINLKINIKNKFHENIKKIYNNNLKKIYLIDKKNKKKIIVYIKEIQINPIKNNIIHIDFIKY

Foldseek 3Di:
DPPPPPPDPLQEFEKEFDPDDDDVVLVVCVVVQWAWEWEDDPPDTTTIITGNVCFVSVVVCVVVVVQWGWYAYPPPRDTFIWGWPDFDADPPVRTTSYTYIYTD

InterPro domains:
  IPR011035 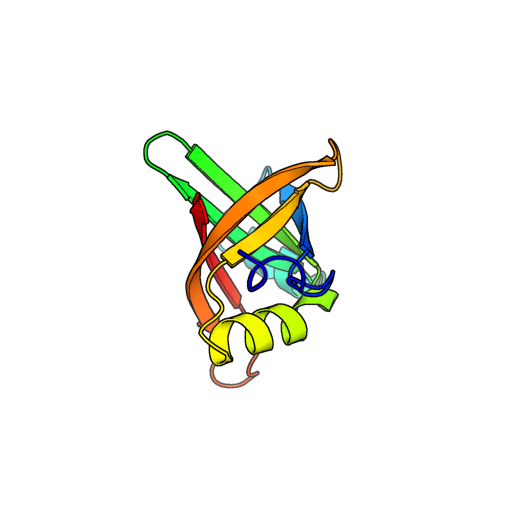Large ribosomal subunit protein bL25/Gln-tRNA synthetase, anti-codon-binding domain superfamily [SSF50715] (18-102)
  IPR020056 Large ribosomal subunit protein bL25/Gln-tRNA synthetase, N-terminal [G3DSA:2.40.240.10] (9-103)
  IPR029751 Large ribosomal subunit protein bL25, L25 domain [PF01386] (15-101)

Radius of gyration: 13.64 Å; chains: 1; bounding box: 37×30×35 Å

pLDDT: mean 87.1, std 15.17, range [35.16, 96.88]